Protein AF-A0A9D6MR77-F1 (afdb_monomer)

pLDDT: mean 96.47, std 5.73, range [58.03, 98.94]

Radius of gyration: 13.24 Å; Cα contacts (8 Å, |Δi|>4): 162; chains: 1; bounding box: 38×26×34 Å

Structure (mmCIF, N/CA/C/O backbone):
data_AF-A0A9D6MR77-F1
#
_entry.id   AF-A0A9D6MR77-F1
#
loop_
_atom_site.group_PDB
_atom_site.id
_atom_site.type_symbol
_atom_site.label_atom_id
_atom_site.label_alt_id
_atom_site.label_comp_id
_atom_site.label_asym_id
_atom_site.label_entity_id
_atom_site.label_seq_id
_atom_site.pdbx_PDB_ins_code
_atom_site.Cartn_x
_atom_site.Cartn_y
_atom_site.Cartn_z
_atom_site.occupancy
_atom_site.B_iso_or_equiv
_atom_site.auth_seq_id
_atom_site.auth_comp_id
_atom_site.auth_asym_id
_atom_site.auth_atom_id
_atom_site.pdbx_PDB_model_num
ATOM 1 N N . MET A 1 1 ? 19.271 -0.121 -2.994 1.00 58.03 1 MET A N 1
ATOM 2 C CA . MET A 1 1 ? 18.475 -1.363 -2.841 1.00 58.03 1 MET A CA 1
ATOM 3 C C . MET A 1 1 ? 18.831 -2.122 -1.562 1.00 58.03 1 MET A C 1
ATOM 5 O O . MET A 1 1 ? 17.921 -2.610 -0.910 1.00 58.03 1 MET A O 1
ATOM 9 N N . THR A 1 2 ? 20.113 -2.194 -1.180 1.00 64.56 2 THR A N 1
ATOM 10 C CA . THR A 1 2 ? 20.602 -2.859 0.046 1.00 64.56 2 THR A CA 1
ATOM 11 C C . THR A 1 2 ? 20.020 -2.309 1.356 1.00 64.56 2 THR A C 1
ATOM 13 O O . THR A 1 2 ? 19.791 -3.110 2.252 1.00 64.56 2 THR A O 1
ATOM 16 N N . ASP A 1 3 ? 19.670 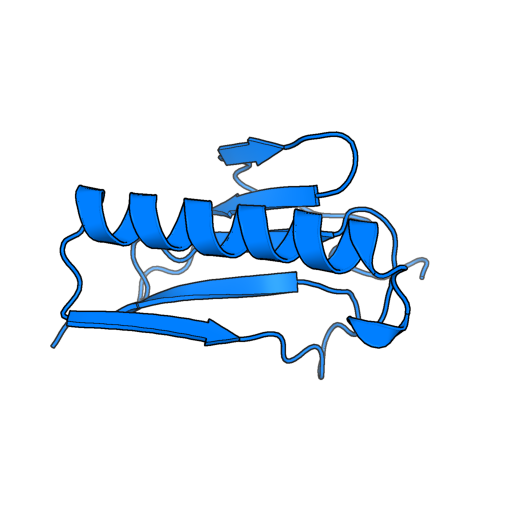-1.019 1.426 1.00 88.31 3 ASP A N 1
ATOM 17 C CA . ASP A 1 3 ? 19.090 -0.389 2.634 1.00 88.31 3 ASP A CA 1
ATOM 18 C C . ASP A 1 3 ? 17.605 -0.016 2.492 1.00 88.31 3 ASP A C 1
ATOM 20 O O . ASP A 1 3 ? 17.106 0.877 3.171 1.00 88.31 3 ASP A O 1
ATOM 24 N N . CYS A 1 4 ? 16.864 -0.649 1.576 1.00 95.50 4 CYS A N 1
ATOM 25 C CA . CYS A 1 4 ? 15.431 -0.377 1.485 1.00 95.50 4 CYS A CA 1
ATOM 26 C C . CYS A 1 4 ? 14.679 -1.082 2.633 1.00 95.50 4 CYS A C 1
ATOM 28 O O . CYS A 1 4 ? 14.670 -2.318 2.656 1.00 95.50 4 CYS A O 1
ATOM 30 N N . PRO A 1 5 ? 13.978 -0.346 3.519 1.00 95.25 5 PRO A N 1
ATOM 31 C CA . PRO A 1 5 ? 13.270 -0.950 4.650 1.00 95.25 5 PRO A CA 1
ATOM 32 C C . PRO A 1 5 ? 12.104 -1.844 4.209 1.00 95.25 5 PRO A C 1
ATOM 34 O O . PRO A 1 5 ? 11.714 -2.748 4.931 1.00 95.25 5 PRO A O 1
ATOM 37 N N . LEU A 1 6 ? 11.562 -1.651 3.000 1.00 96.31 6 LEU A N 1
ATOM 38 C CA . LEU A 1 6 ? 10.488 -2.497 2.468 1.00 96.31 6 LEU A CA 1
ATOM 39 C C . LEU A 1 6 ? 11.000 -3.778 1.790 1.00 96.31 6 LEU A C 1
ATOM 41 O O . LEU A 1 6 ? 10.244 -4.750 1.702 1.00 96.31 6 LEU A O 1
ATOM 45 N N . CYS A 1 7 ? 12.273 -3.802 1.371 1.00 96.44 7 CYS A N 1
ATOM 46 C CA . CYS A 1 7 ? 12.973 -5.015 0.932 1.00 96.44 7 CYS A CA 1
ATOM 47 C C . CYS A 1 7 ? 13.475 -5.858 2.111 1.00 96.44 7 CYS A C 1
ATOM 49 O O . CYS A 1 7 ? 13.607 -7.072 1.982 1.00 96.44 7 CYS A O 1
ATOM 51 N N . ARG A 1 8 ? 13.802 -5.212 3.236 1.00 94.06 8 ARG A N 1
ATOM 52 C CA . ARG A 1 8 ? 14.302 -5.840 4.466 1.00 94.06 8 ARG A CA 1
ATOM 53 C C . ARG A 1 8 ? 13.462 -5.363 5.654 1.00 94.06 8 ARG A C 1
ATOM 55 O O . ARG A 1 8 ? 13.944 -4.553 6.441 1.00 94.06 8 ARG A O 1
ATOM 62 N N . PRO A 1 9 ? 12.195 -5.797 5.743 1.00 91.62 9 PRO A N 1
ATOM 63 C CA . PRO A 1 9 ? 11.312 -5.337 6.799 1.00 91.62 9 PRO A CA 1
ATOM 64 C C . PRO A 1 9 ? 11.786 -5.826 8.164 1.00 91.62 9 PRO A C 1
ATOM 66 O O . PRO A 1 9 ? 12.111 -7.001 8.342 1.00 91.62 9 PRO A O 1
ATOM 69 N N . GLU A 1 10 ? 11.768 -4.929 9.141 1.00 86.00 10 GLU A N 1
ATOM 70 C CA . GLU A 1 10 ? 12.018 -5.254 10.539 1.00 86.00 10 GLU A CA 1
ATOM 71 C C . GLU A 1 10 ? 10.695 -5.161 11.301 1.00 86.00 10 GLU A C 1
ATOM 73 O O . GLU A 1 10 ? 10.150 -4.075 11.466 1.00 86.00 10 GLU A O 1
ATOM 78 N N . LYS A 1 11 ? 10.181 -6.313 11.759 1.00 87.31 11 LYS A N 1
ATOM 79 C CA . LYS A 1 11 ? 8.955 -6.437 12.573 1.00 87.31 11 LYS A CA 1
ATOM 80 C C . LYS A 1 11 ? 7.704 -5.820 11.923 1.00 87.31 11 LYS A C 1
ATOM 82 O O . LYS A 1 11 ? 7.188 -4.802 12.366 1.00 87.31 11 LYS A O 1
ATOM 87 N N . GLU A 1 12 ? 7.169 -6.496 10.911 1.00 95.12 12 GLU A N 1
ATOM 88 C CA . GLU A 1 12 ? 5.853 -6.177 10.343 1.00 95.12 12 GLU A CA 1
ATOM 89 C C . GLU A 1 12 ? 4.786 -7.172 10.822 1.00 95.12 12 GLU A C 1
ATOM 91 O O . GLU A 1 12 ? 5.031 -8.378 10.889 1.00 95.12 12 GLU A O 1
ATOM 96 N N . THR A 1 13 ? 3.572 -6.681 11.069 1.00 97.50 13 THR A N 1
ATOM 97 C CA . THR A 1 13 ? 2.394 -7.530 11.289 1.00 97.50 13 THR A CA 1
ATOM 98 C C . THR A 1 13 ? 1.750 -7.846 9.942 1.00 97.50 13 THR A C 1
ATOM 100 O O . THR A 1 13 ? 0.956 -7.061 9.421 1.00 97.50 13 THR A O 1
ATOM 103 N N . VAL A 1 14 ? 2.113 -8.984 9.345 1.00 98.00 14 VAL A N 1
ATOM 104 C CA . VAL A 1 14 ? 1.580 -9.420 8.044 1.00 98.00 14 VAL A CA 1
ATOM 105 C C . VAL A 1 14 ? 0.179 -10.007 8.216 1.00 98.00 14 VAL A C 1
ATOM 107 O O . VAL A 1 14 ? -0.002 -10.991 8.927 1.00 98.00 14 VAL A O 1
ATOM 110 N N . LEU A 1 15 ? -0.805 -9.422 7.531 1.00 98.38 15 LEU A N 1
ATOM 111 C CA . LEU A 1 15 ? -2.194 -9.895 7.522 1.00 98.38 15 LEU A CA 1
ATOM 112 C C . LEU A 1 15 ? -2.457 -10.883 6.380 1.00 98.38 15 LEU A C 1
ATOM 114 O O . LEU A 1 15 ? -3.261 -11.801 6.516 1.00 98.38 15 LEU A O 1
ATOM 118 N N . TRP A 1 16 ? -1.798 -10.676 5.239 1.00 98.62 16 TRP A N 1
ATOM 119 C CA . TRP A 1 16 ? -1.933 -11.511 4.047 1.00 98.62 16 TRP A CA 1
ATOM 120 C C . TRP A 1 16 ? -0.737 -11.306 3.109 1.00 98.62 16 TRP A C 1
ATOM 122 O O . TRP A 1 16 ? -0.161 -10.218 3.060 1.00 98.62 16 TRP A O 1
ATOM 132 N N . SER A 1 17 ? -0.380 -12.317 2.321 1.00 98.31 17 SER A N 1
ATOM 133 C CA . SER A 1 17 ? 0.609 -12.192 1.247 1.00 98.31 17 SER A CA 1
ATOM 134 C C . SER A 1 17 ? 0.376 -13.209 0.131 1.00 98.31 17 SER A C 1
ATOM 136 O O . SER A 1 17 ? -0.247 -14.252 0.332 1.00 98.31 17 SER A O 1
ATOM 138 N N . ASP A 1 18 ? 0.903 -12.902 -1.053 1.00 97.12 18 ASP A N 1
ATOM 139 C CA . ASP A 1 18 ? 1.101 -13.863 -2.139 1.00 97.12 18 ASP A CA 1
ATOM 140 C C . ASP A 1 18 ? 2.549 -13.801 -2.657 1.00 97.12 18 ASP A C 1
ATOM 142 O O . ASP A 1 18 ? 3.449 -13.441 -1.908 1.00 97.12 18 ASP A O 1
ATOM 146 N N . ALA A 1 19 ? 2.813 -14.179 -3.912 1.00 96.62 19 ALA A N 1
ATOM 147 C CA . ALA A 1 19 ? 4.150 -14.106 -4.511 1.00 96.62 19 ALA A CA 1
ATOM 148 C C . ALA A 1 19 ? 4.570 -12.689 -4.963 1.00 96.62 19 ALA A C 1
ATOM 150 O O . ALA A 1 19 ? 5.726 -12.474 -5.322 1.00 96.62 19 ALA A O 1
ATOM 151 N N . ARG A 1 20 ? 3.639 -11.732 -5.024 1.00 97.00 20 ARG A N 1
ATOM 152 C CA . ARG A 1 20 ? 3.819 -10.417 -5.653 1.00 97.00 20 ARG A CA 1
ATOM 153 C C . ARG A 1 20 ? 3.745 -9.271 -4.658 1.00 97.00 20 ARG A C 1
ATOM 155 O O . ARG A 1 20 ? 4.531 -8.332 -4.762 1.00 97.00 20 ARG A O 1
ATOM 162 N N . CYS A 1 21 ? 2.845 -9.336 -3.685 1.00 98.25 21 CYS A N 1
ATOM 163 C CA . CYS A 1 21 ? 2.700 -8.303 -2.666 1.00 98.25 21 CYS A CA 1
ATOM 164 C C . CYS A 1 21 ? 2.343 -8.890 -1.295 1.00 98.25 21 CYS A C 1
ATOM 166 O O . CYS A 1 21 ? 2.079 -10.084 -1.142 1.00 98.25 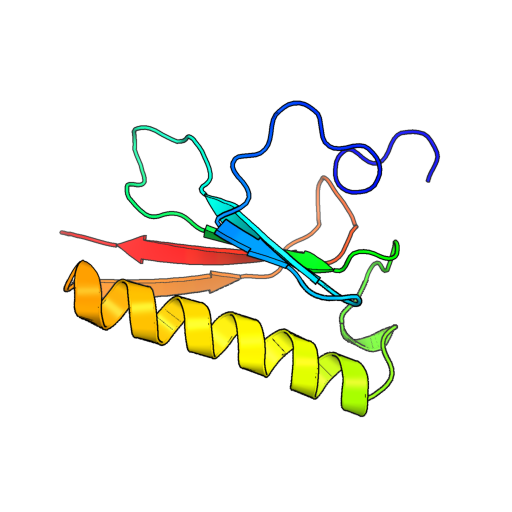21 CYS A O 1
ATOM 168 N N . ARG A 1 22 ? 2.382 -8.034 -0.276 1.00 98.56 22 ARG A N 1
ATOM 169 C CA . ARG A 1 22 ? 1.919 -8.338 1.081 1.00 98.56 22 ARG A CA 1
ATOM 170 C C . ARG A 1 22 ? 1.085 -7.189 1.629 1.00 98.56 22 ARG A C 1
ATOM 172 O O . ARG A 1 22 ? 1.300 -6.038 1.251 1.00 98.56 22 ARG A O 1
ATOM 179 N N . VAL A 1 23 ? 0.154 -7.509 2.516 1.00 98.81 23 VAL A N 1
ATOM 180 C CA . VAL A 1 23 ? 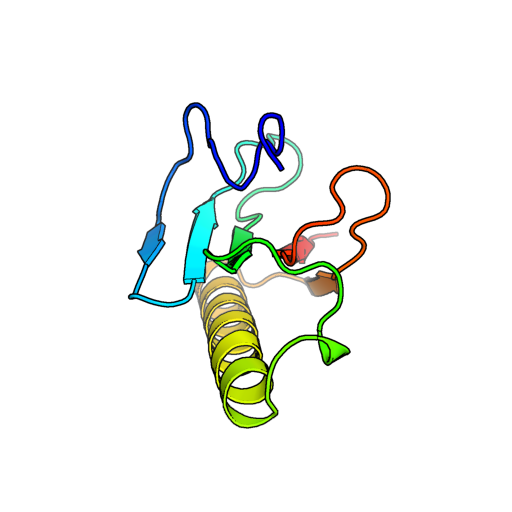-0.650 -6.560 3.286 1.00 98.81 23 VAL A CA 1
ATOM 181 C C . VAL A 1 23 ? -0.191 -6.628 4.732 1.00 98.81 23 VAL A C 1
ATOM 183 O O . VAL A 1 23 ? -0.169 -7.709 5.325 1.00 98.81 23 VAL A O 1
ATOM 186 N N . ILE A 1 24 ? 0.158 -5.479 5.296 1.00 98.69 24 ILE A N 1
ATOM 187 C CA . ILE A 1 24 ? 0.553 -5.359 6.698 1.00 98.69 24 ILE A CA 1
ATOM 188 C C . ILE A 1 24 ? -0.394 -4.424 7.439 1.00 98.69 24 ILE A C 1
ATOM 190 O O . ILE A 1 24 ? -0.913 -3.477 6.842 1.00 98.69 24 ILE A O 1
ATOM 194 N N . LEU A 1 25 ? -0.561 -4.670 8.735 1.00 98.31 25 LEU A N 1
ATOM 195 C CA . LEU A 1 25 ? -1.101 -3.691 9.670 1.00 98.31 25 LEU A CA 1
ATOM 196 C C . LEU A 1 25 ? 0.038 -2.776 10.128 1.00 98.31 25 LEU A C 1
ATOM 198 O O . LEU A 1 25 ? 1.089 -3.258 10.554 1.00 98.31 25 LEU A O 1
ATOM 202 N N . VAL A 1 26 ? -0.164 -1.468 10.018 1.00 97.31 26 VAL A N 1
ATOM 203 C CA . VAL A 1 26 ? 0.757 -0.459 10.541 1.00 97.31 26 VAL A CA 1
ATOM 204 C C . VAL A 1 26 ? 0.434 -0.238 12.015 1.00 97.31 26 VAL A C 1
ATOM 206 O O . VAL A 1 26 ? -0.714 0.022 12.365 1.00 97.31 26 VAL A O 1
ATOM 209 N N . ASP A 1 27 ? 1.452 -0.354 12.864 1.00 94.06 27 ASP A N 1
ATOM 210 C CA . ASP A 1 27 ? 1.350 -0.063 14.295 1.00 94.06 27 ASP A CA 1
ATOM 211 C C . ASP A 1 27 ? 1.467 1.450 14.520 1.00 94.06 27 ASP A C 1
ATOM 213 O O . ASP A 1 27 ? 2.549 1.982 14.771 1.00 94.06 27 ASP A O 1
ATOM 217 N N . ASP A 1 28 ? 0.356 2.152 14.306 1.00 93.94 28 ASP A N 1
ATOM 218 C CA . ASP A 1 28 ? 0.225 3.587 14.540 1.00 93.94 28 ASP A CA 1
ATOM 219 C C . ASP A 1 28 ? -0.996 3.835 15.447 1.00 93.94 28 ASP A C 1
ATOM 221 O O . ASP A 1 28 ? -2.128 3.558 15.029 1.00 93.94 28 ASP A O 1
ATOM 225 N N . PRO A 1 29 ? -0.798 4.319 16.690 1.00 91.62 29 PRO A N 1
ATOM 226 C CA . PRO A 1 29 ? -1.879 4.472 17.661 1.00 91.62 29 PRO A CA 1
ATOM 227 C C . PRO A 1 29 ? -2.929 5.507 17.239 1.00 91.62 29 PRO A C 1
ATOM 229 O O . PRO A 1 29 ? -4.071 5.413 17.688 1.00 91.62 29 PRO A O 1
ATOM 232 N N . ASP A 1 30 ? -2.575 6.453 16.364 1.00 93.81 30 ASP A N 1
ATOM 233 C CA . ASP A 1 30 ? -3.492 7.491 15.886 1.00 93.81 30 ASP A CA 1
ATOM 234 C C . ASP A 1 30 ? -4.357 7.008 14.706 1.00 93.81 30 ASP A C 1
ATOM 236 O O . ASP A 1 30 ? -5.359 7.638 14.360 1.00 93.81 30 ASP A O 1
ATOM 240 N N . TYR A 1 31 ? -4.002 5.874 14.088 1.00 93.75 31 TYR A N 1
ATOM 241 C CA . TYR A 1 31 ? -4.664 5.354 12.891 1.00 93.75 31 TYR A CA 1
ATOM 242 C C . TYR A 1 31 ? -5.010 3.867 13.012 1.00 93.75 31 TYR A C 1
ATOM 244 O O . TYR A 1 31 ? -4.425 3.000 12.355 1.00 93.75 31 TYR A O 1
ATOM 252 N N . ALA A 1 32 ? -6.044 3.570 13.803 1.00 94.06 32 ALA A N 1
ATOM 253 C CA . ALA A 1 32 ? -6.596 2.223 13.910 1.00 94.06 32 ALA A CA 1
ATOM 254 C C . ALA A 1 32 ? -6.960 1.652 12.526 1.00 94.06 32 ALA A C 1
ATOM 256 O O . ALA A 1 32 ? -7.684 2.277 11.753 1.00 94.06 32 ALA A O 1
ATOM 257 N N . GLY A 1 33 ? -6.484 0.442 12.219 1.00 96.81 33 GLY A N 1
ATOM 258 C CA . GLY A 1 33 ? -6.771 -0.237 10.949 1.00 96.81 33 GLY A CA 1
ATOM 259 C C . GLY A 1 33 ? -5.989 0.286 9.742 1.00 96.81 33 GLY A C 1
ATOM 260 O O . GLY A 1 33 ? -6.311 -0.078 8.612 1.00 96.81 33 GLY A O 1
ATOM 261 N N . PHE A 1 34 ? -4.967 1.123 9.947 1.00 98.38 34 PHE A N 1
ATOM 262 C CA . PHE A 1 34 ? -4.073 1.538 8.873 1.00 98.38 34 PHE A CA 1
ATOM 263 C C . PHE A 1 34 ? -3.334 0.328 8.294 1.00 98.38 34 PHE A C 1
ATOM 265 O O . PHE A 1 34 ? -2.465 -0.267 8.928 1.00 98.38 34 PHE A O 1
ATOM 272 N N . CYS A 1 35 ? -3.645 -0.003 7.043 1.00 98.75 35 CYS A N 1
ATOM 273 C CA . CYS A 1 35 ? -2.943 -1.027 6.288 1.00 98.75 35 CYS A CA 1
ATOM 274 C C . CYS A 1 35 ? -1.973 -0.430 5.262 1.00 98.75 35 CYS A C 1
ATOM 276 O O . CYS A 1 35 ? -2.217 0.626 4.666 1.00 98.75 35 CYS A O 1
ATOM 278 N N . ARG A 1 36 ? -0.901 -1.172 4.971 1.00 98.69 36 ARG A N 1
ATOM 279 C CA . ARG A 1 36 ? -0.087 -0.962 3.766 1.00 98.69 36 ARG A CA 1
ATOM 280 C C . ARG A 1 36 ? -0.132 -2.185 2.870 1.00 98.69 36 ARG A C 1
ATOM 282 O O . ARG A 1 36 ? 0.026 -3.303 3.351 1.00 98.69 36 ARG A O 1
ATOM 289 N N . VAL A 1 37 ? -0.284 -1.965 1.566 1.00 98.81 37 VAL A N 1
ATOM 290 C CA . VAL A 1 37 ? -0.092 -3.000 0.542 1.00 98.81 37 VAL A CA 1
ATOM 291 C C . VAL A 1 37 ? 1.244 -2.745 -0.138 1.00 98.81 37 VAL A C 1
ATOM 293 O O . VAL A 1 37 ? 1.426 -1.704 -0.759 1.00 98.81 37 VAL A O 1
ATOM 296 N N . ILE A 1 38 ? 2.190 -3.667 0.001 1.00 98.81 38 ILE A N 1
ATOM 297 C CA . ILE A 1 38 ? 3.595 -3.474 -0.376 1.00 98.81 38 ILE A CA 1
ATOM 298 C C . ILE A 1 38 ? 3.948 -4.455 -1.490 1.00 98.81 38 ILE A C 1
ATOM 300 O O . ILE A 1 38 ? 3.774 -5.665 -1.324 1.00 98.81 38 ILE A O 1
ATOM 304 N N . TRP A 1 39 ? 4.451 -3.949 -2.618 1.00 98.62 39 TRP A N 1
ATOM 305 C CA . TRP A 1 39 ? 4.989 -4.796 -3.685 1.00 98.62 39 TRP A CA 1
ATOM 306 C C . TRP A 1 39 ? 6.265 -5.486 -3.188 1.00 98.62 39 TRP A C 1
ATOM 308 O O . TRP A 1 39 ? 7.055 -4.868 -2.485 1.00 98.62 39 TRP A O 1
ATOM 318 N N . GLN A 1 40 ? 6.489 -6.765 -3.482 1.00 97.56 40 GLN A N 1
ATOM 319 C CA . GLN A 1 40 ? 7.640 -7.477 -2.908 1.00 97.56 40 GLN A CA 1
ATOM 320 C C . GLN A 1 40 ? 8.959 -7.116 -3.583 1.00 97.56 40 GLN A C 1
ATOM 322 O O . GLN A 1 40 ? 9.959 -6.887 -2.903 1.00 97.56 40 GLN A O 1
ATOM 327 N N . GLN A 1 41 ? 8.970 -7.047 -4.915 1.00 96.94 41 GLN A N 1
ATOM 328 C CA . GLN A 1 41 ? 10.161 -6.634 -5.647 1.00 96.94 41 GLN A CA 1
ATOM 329 C C . GLN A 1 41 ? 10.360 -5.123 -5.505 1.00 96.94 41 GLN A C 1
ATOM 331 O O . GLN A 1 41 ? 9.402 -4.358 -5.4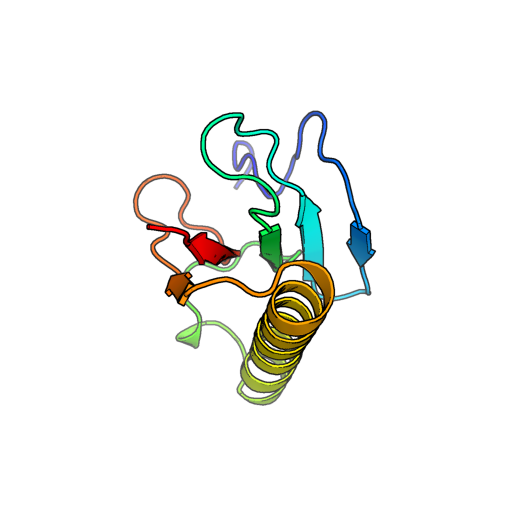72 1.00 96.94 41 GLN A O 1
ATOM 336 N N . HIS A 1 42 ? 11.609 -4.672 -5.450 1.00 97.62 42 HIS A N 1
ATOM 337 C CA . HIS A 1 42 ? 11.883 -3.243 -5.452 1.00 97.62 42 HIS A CA 1
ATOM 338 C C . HIS A 1 42 ? 11.523 -2.639 -6.816 1.00 97.62 42 HIS A C 1
ATOM 340 O O . HIS A 1 42 ? 12.188 -2.910 -7.815 1.00 97.62 42 HIS A O 1
ATOM 346 N N . ALA A 1 43 ? 10.472 -1.828 -6.841 1.00 97.75 43 ALA A N 1
ATOM 347 C CA . ALA A 1 43 ? 10.047 -1.021 -7.978 1.00 97.75 43 ALA A CA 1
ATOM 348 C C . ALA A 1 43 ? 9.674 0.362 -7.449 1.00 97.75 43 ALA A C 1
ATOM 350 O O . ALA A 1 43 ? 9.134 0.458 -6.343 1.00 97.75 43 ALA A O 1
ATOM 351 N N . LYS A 1 44 ? 9.989 1.417 -8.201 1.00 97.62 44 LYS A N 1
ATOM 352 C CA . LYS A 1 44 ? 9.807 2.786 -7.724 1.00 97.62 44 LYS A CA 1
ATOM 353 C C . LYS A 1 44 ? 8.409 3.289 -8.048 1.00 97.62 44 LYS A C 1
ATOM 355 O O . LYS A 1 44 ? 7.694 3.711 -7.144 1.00 97.62 44 LYS A O 1
ATOM 360 N N . GLU A 1 45 ? 8.023 3.196 -9.314 1.00 98.50 45 GLU A N 1
ATOM 361 C CA . GLU A 1 45 ? 6.777 3.755 -9.823 1.00 98.50 45 GLU A CA 1
ATOM 362 C C . GLU A 1 45 ? 5.797 2.661 -10.240 1.00 98.50 45 GLU A C 1
ATOM 364 O O . GLU A 1 45 ? 6.187 1.597 -10.719 1.00 98.50 45 GLU A O 1
ATOM 369 N N . MET A 1 46 ? 4.492 2.942 -10.154 1.00 98.62 46 MET A N 1
ATOM 370 C CA . MET A 1 46 ? 3.466 2.007 -10.642 1.00 98.62 46 MET A CA 1
ATOM 371 C C . MET A 1 46 ? 3.662 1.735 -12.136 1.00 98.62 46 MET A C 1
ATOM 373 O O . MET A 1 46 ? 3.398 0.634 -12.615 1.00 98.62 46 MET A O 1
ATOM 377 N N . THR A 1 47 ? 4.170 2.730 -12.867 1.00 98.56 47 THR A N 1
ATOM 378 C CA . THR A 1 47 ? 4.480 2.638 -14.292 1.00 98.56 47 THR A CA 1
ATOM 379 C C . THR A 1 47 ? 5.709 1.789 -14.618 1.00 98.56 47 THR A C 1
ATOM 381 O O . THR A 1 47 ? 5.883 1.440 -15.783 1.00 98.56 47 THR A O 1
ATOM 384 N N . ASP A 1 48 ? 6.502 1.388 -13.623 1.00 98.44 48 ASP A N 1
ATOM 385 C CA . ASP A 1 48 ? 7.609 0.440 -13.808 1.00 98.44 48 ASP A CA 1
ATOM 386 C C . ASP A 1 48 ? 7.111 -1.014 -13.862 1.00 98.44 48 ASP A C 1
ATOM 388 O O . ASP A 1 48 ? 7.803 -1.900 -14.360 1.00 98.44 48 ASP A O 1
ATOM 392 N N . LEU A 1 49 ? 5.896 -1.278 -13.366 1.00 98.44 49 LEU A N 1
ATOM 393 C CA . LEU A 1 49 ? 5.258 -2.589 -13.460 1.00 98.44 49 LEU A CA 1
ATOM 394 C C . LEU A 1 49 ? 4.600 -2.777 -14.829 1.00 98.44 49 LEU A C 1
ATOM 396 O O . LEU A 1 49 ? 4.120 -1.815 -15.436 1.00 98.44 49 LEU A O 1
ATOM 400 N N . VAL A 1 50 ? 4.491 -4.025 -15.287 1.00 98.38 50 VAL A N 1
ATOM 401 C CA . VAL A 1 50 ? 3.631 -4.365 -16.431 1.00 98.38 50 VAL A CA 1
ATOM 402 C C . VAL A 1 50 ? 2.158 -4.187 -16.059 1.00 98.38 50 VAL A C 1
ATOM 404 O O . VAL A 1 50 ? 1.783 -4.289 -14.892 1.00 98.38 50 VAL A O 1
ATOM 407 N N . GLU A 1 51 ? 1.300 -3.939 -17.047 1.00 98.31 51 GLU A N 1
ATOM 408 C CA . GLU A 1 51 ? -0.119 -3.624 -16.823 1.00 98.31 51 GLU A CA 1
ATOM 409 C C . GLU A 1 51 ? -0.852 -4.678 -15.978 1.00 98.31 51 GLU A C 1
ATOM 411 O O . GLU A 1 51 ? -1.579 -4.328 -15.048 1.00 98.31 51 GLU A O 1
ATOM 416 N N . ALA A 1 52 ? -0.587 -5.963 -16.231 1.00 98.19 52 ALA A N 1
ATOM 417 C CA . ALA A 1 52 ? -1.165 -7.062 -15.460 1.00 98.19 52 ALA A CA 1
ATOM 418 C C . ALA A 1 52 ? -0.793 -6.999 -13.966 1.00 98.19 52 ALA A C 1
ATOM 420 O O . ALA A 1 52 ? -1.647 -7.212 -13.104 1.00 98.19 52 ALA A O 1
ATOM 421 N N . ASP A 1 53 ? 0.457 -6.647 -13.650 1.00 98.38 53 ASP A N 1
ATOM 422 C CA . ASP A 1 53 ? 0.927 -6.508 -12.270 1.00 98.38 53 ASP A CA 1
ATOM 423 C C . ASP A 1 53 ? 0.331 -5.256 -11.607 1.00 98.38 53 ASP A C 1
ATOM 425 O O . ASP A 1 53 ? -0.068 -5.317 -10.443 1.00 98.38 53 ASP A O 1
ATOM 429 N N . ARG A 1 54 ? 0.160 -4.147 -1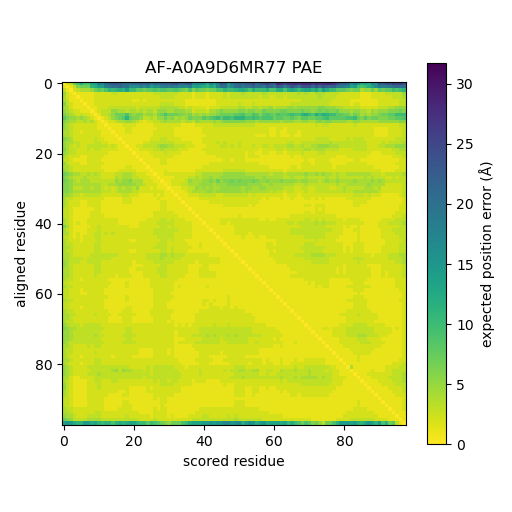2.347 1.00 98.56 54 ARG A N 1
ATOM 430 C CA . ARG A 1 54 ? -0.551 -2.952 -11.846 1.00 98.56 54 ARG A CA 1
ATOM 431 C C . ARG A 1 54 ? -1.993 -3.282 -11.474 1.00 98.56 54 ARG A C 1
ATOM 433 O O . ARG A 1 54 ? -2.438 -2.938 -10.380 1.00 98.56 54 ARG A O 1
ATOM 440 N N . ALA A 1 55 ? -2.709 -3.966 -12.367 1.00 98.38 55 ALA A N 1
ATOM 441 C CA . ALA A 1 55 ? -4.096 -4.361 -12.154 1.00 98.38 55 ALA A CA 1
ATOM 442 C C . ALA A 1 55 ? -4.225 -5.303 -10.950 1.00 98.38 55 ALA A C 1
ATOM 444 O O . ALA A 1 55 ? -5.070 -5.088 -10.079 1.00 98.38 55 ALA A O 1
ATOM 445 N N . ARG A 1 56 ? -3.336 -6.301 -10.846 1.00 97.75 56 ARG A N 1
ATOM 446 C CA . ARG A 1 56 ? -3.277 -7.215 -9.699 1.00 97.75 56 ARG A CA 1
ATOM 447 C C . ARG A 1 56 ? -3.018 -6.470 -8.392 1.00 97.75 56 ARG A C 1
ATOM 449 O O . ARG A 1 56 ? -3.701 -6.739 -7.405 1.00 97.75 56 ARG A O 1
ATOM 456 N N . PHE A 1 57 ? -2.054 -5.553 -8.378 1.00 98.69 57 PHE A N 1
ATOM 457 C CA . PHE A 1 57 ? -1.682 -4.809 -7.179 1.00 98.69 57 PHE A CA 1
ATOM 458 C C . PHE A 1 57 ? -2.830 -3.912 -6.702 1.00 98.69 57 PHE A C 1
ATOM 460 O O . PHE A 1 57 ? -3.198 -3.967 -5.529 1.00 98.69 57 PHE A O 1
ATOM 467 N N . MET A 1 58 ? -3.480 -3.188 -7.619 1.00 98.81 58 MET A N 1
ATOM 468 C CA . MET A 1 58 ? -4.658 -2.374 -7.298 1.00 98.81 58 MET A CA 1
ATOM 469 C C . MET A 1 58 ? -5.857 -3.213 -6.850 1.00 98.81 58 MET A C 1
ATOM 471 O O . MET A 1 58 ? -6.573 -2.802 -5.941 1.00 98.81 58 MET A O 1
ATOM 475 N N . ALA A 1 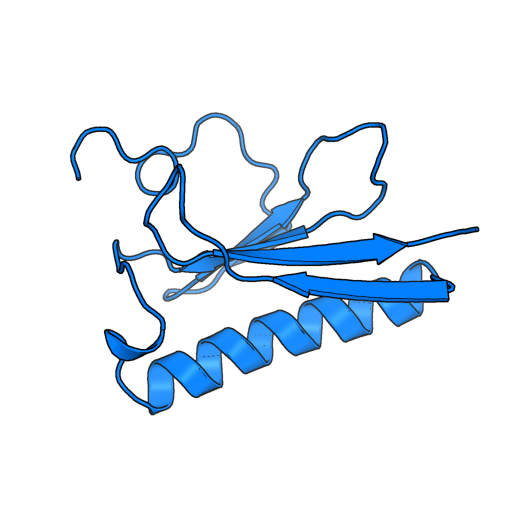59 ? -6.056 -4.412 -7.406 1.00 98.75 59 ALA A N 1
ATOM 476 C CA . ALA A 1 59 ? -7.105 -5.314 -6.934 1.00 98.75 59 ALA A CA 1
ATOM 477 C C . ALA A 1 59 ? -6.918 -5.693 -5.453 1.00 98.75 59 ALA A C 1
ATOM 479 O O . ALA A 1 59 ? -7.900 -5.777 -4.718 1.00 98.75 59 ALA A O 1
ATOM 480 N N . VAL A 1 60 ? -5.673 -5.867 -4.988 1.00 98.88 60 VAL A N 1
ATOM 481 C CA . VAL A 1 60 ? -5.390 -6.091 -3.558 1.00 98.88 60 VAL A CA 1
ATOM 482 C C . VAL A 1 60 ? -5.676 -4.833 -2.738 1.00 98.88 60 VAL A C 1
ATOM 484 O O . VAL A 1 60 ? -6.321 -4.933 -1.699 1.00 98.88 60 VAL A O 1
ATOM 487 N N . VAL A 1 61 ? -5.272 -3.649 -3.211 1.00 98.94 61 VAL A N 1
ATOM 488 C CA . VAL A 1 61 ? -5.574 -2.366 -2.543 1.00 98.94 61 VAL A CA 1
ATOM 489 C C . VAL A 1 61 ? -7.081 -2.190 -2.332 1.00 98.94 61 VAL A C 1
ATOM 491 O O . VAL A 1 61 ? -7.516 -1.923 -1.213 1.00 98.94 61 VAL A O 1
ATOM 494 N N . PHE A 1 62 ? -7.889 -2.419 -3.369 1.00 98.94 62 PHE A N 1
ATOM 495 C CA . PHE A 1 62 ? -9.345 -2.290 -3.282 1.00 98.94 62 PHE A CA 1
ATOM 496 C C . PHE A 1 62 ? -10.006 -3.393 -2.450 1.00 98.94 62 PHE A C 1
ATOM 498 O O . PHE A 1 62 ? -11.058 -3.161 -1.852 1.00 98.94 62 PHE A O 1
ATOM 505 N N . ALA A 1 63 ? -9.417 -4.589 -2.381 1.00 98.88 63 ALA A N 1
ATOM 506 C CA . ALA A 1 63 ? -9.890 -5.631 -1.475 1.00 98.88 63 ALA A CA 1
ATOM 507 C C . ALA A 1 63 ? -9.674 -5.223 -0.008 1.00 98.88 63 ALA A C 1
ATOM 509 O O . ALA A 1 63 ? -10.593 -5.338 0.801 1.00 98.88 63 ALA A O 1
ATOM 510 N N . VAL A 1 64 ? -8.497 -4.679 0.322 1.00 98.88 64 VAL A N 1
ATOM 511 C CA . VAL A 1 64 ? -8.197 -4.160 1.667 1.00 98.88 64 VAL A CA 1
ATOM 512 C C . VAL A 1 64 ? -9.125 -2.997 2.022 1.00 98.88 64 VAL A C 1
ATOM 514 O O . VAL A 1 64 ? -9.684 -2.986 3.115 1.00 98.88 64 VAL A O 1
ATOM 517 N N . GLU A 1 65 ? -9.358 -2.063 1.095 1.00 98.94 65 GLU A N 1
ATOM 518 C CA . GLU A 1 65 ? -10.336 -0.984 1.279 1.00 98.94 65 GLU A CA 1
ATOM 519 C C . GLU A 1 65 ? -11.725 -1.528 1.648 1.00 98.94 65 GLU A C 1
ATOM 521 O O . GLU A 1 65 ? -12.318 -1.083 2.630 1.00 98.94 65 GLU A O 1
ATOM 526 N N . GLN A 1 66 ? -12.250 -2.488 0.882 1.00 98.88 66 GLN A N 1
ATOM 527 C CA . GLN A 1 66 ? -13.578 -3.059 1.126 1.00 98.88 66 GLN A CA 1
ATOM 528 C C . GLN A 1 66 ? -13.674 -3.742 2.492 1.00 98.88 66 GLN A C 1
ATOM 530 O O . GLN A 1 66 ? -14.658 -3.543 3.205 1.00 98.88 66 GLN A O 1
ATOM 535 N N . VAL A 1 67 ? -12.644 -4.500 2.878 1.00 98.62 67 VAL A N 1
ATOM 536 C CA . VAL A 1 67 ? -12.579 -5.156 4.191 1.00 98.62 67 VAL A CA 1
ATOM 537 C C . VAL A 1 67 ? -12.577 -4.121 5.315 1.00 98.62 67 VAL A C 1
ATOM 539 O O . VAL A 1 67 ? -13.369 -4.239 6.246 1.00 98.62 67 VAL A O 1
ATOM 542 N N . LEU A 1 68 ? -11.753 -3.075 5.218 1.00 98.62 68 LEU A N 1
ATOM 543 C CA . LEU A 1 68 ? -11.704 -2.017 6.232 1.00 98.62 68 LEU A CA 1
ATOM 544 C C . LEU A 1 68 ? -13.032 -1.263 6.335 1.00 98.62 68 LEU A C 1
ATOM 546 O O . LEU A 1 68 ? -13.497 -0.986 7.438 1.00 98.62 68 LEU A O 1
ATOM 550 N N . ARG A 1 69 ? -13.691 -0.990 5.202 1.00 98.69 69 ARG A N 1
ATOM 551 C CA . ARG A 1 69 ? -15.027 -0.380 5.196 1.00 98.69 69 ARG A CA 1
ATOM 552 C C . ARG A 1 69 ? -16.055 -1.250 5.913 1.00 98.69 69 ARG A C 1
ATOM 554 O O . ARG A 1 69 ? -16.822 -0.727 6.714 1.00 98.69 69 ARG A O 1
ATOM 561 N N . ALA A 1 70 ? -16.055 -2.553 5.643 1.00 98.62 70 ALA A N 1
ATOM 562 C CA . ALA A 1 70 ? -17.003 -3.490 6.238 1.00 98.62 70 ALA A CA 1
ATOM 563 C C . ALA A 1 70 ? -16.768 -3.706 7.741 1.00 98.62 70 ALA A C 1
ATOM 565 O O . ALA A 1 70 ? -17.728 -3.785 8.501 1.00 98.62 70 ALA A O 1
ATOM 566 N N . LEU A 1 71 ? -15.507 -3.801 8.172 1.00 98.00 71 LEU A N 1
ATOM 567 C CA . LEU A 1 71 ? -15.165 -4.094 9.566 1.00 98.00 71 LEU A CA 1
ATOM 568 C C . LEU A 1 71 ? -15.236 -2.867 10.475 1.00 98.00 71 LEU A C 1
ATOM 570 O O . LEU A 1 71 ? -15.527 -3.011 11.659 1.00 98.00 71 LEU A O 1
ATOM 574 N N . MET A 1 72 ? -14.929 -1.683 9.943 1.00 97.62 72 MET A N 1
ATOM 575 C CA . MET A 1 72 ? -14.678 -0.504 10.773 1.00 97.62 72 MET A CA 1
ATOM 576 C C . MET A 1 72 ? -15.669 0.636 10.553 1.00 97.62 72 MET A C 1
ATOM 578 O O . MET A 1 72 ? -15.677 1.564 11.350 1.00 97.62 72 MET A O 1
ATOM 582 N N . ASN A 1 73 ? -16.489 0.587 9.496 1.00 97.94 73 ASN A N 1
ATOM 583 C CA . ASN A 1 73 ? -17.442 1.642 9.134 1.00 97.94 73 ASN A CA 1
ATOM 584 C C . ASN A 1 73 ? -16.860 3.080 9.220 1.00 97.94 73 ASN A C 1
ATOM 586 O O . ASN A 1 73 ? -17.420 3.923 9.921 1.00 97.94 73 ASN A O 1
ATOM 590 N N . PRO A 1 74 ? -15.724 3.369 8.554 1.00 98.31 74 PRO A N 1
ATOM 591 C CA . PRO A 1 74 ? -15.114 4.693 8.583 1.00 98.31 74 PRO A CA 1
ATOM 592 C C . PRO A 1 74 ? -15.903 5.699 7.744 1.00 98.31 74 PRO A C 1
ATOM 594 O O . PRO A 1 74 ? -16.510 5.336 6.732 1.00 98.31 74 PRO A O 1
ATOM 597 N N . ASP A 1 75 ? -15.780 6.981 8.081 1.00 98.31 75 ASP A N 1
ATOM 598 C CA . ASP A 1 75 ? -16.363 8.078 7.302 1.00 98.31 75 ASP A CA 1
ATOM 599 C C . ASP A 1 75 ? -15.712 8.192 5.915 1.00 98.31 75 ASP A C 1
ATOM 601 O O . ASP A 1 75 ? -16.359 8.527 4.918 1.00 98.31 75 ASP A O 1
ATOM 605 N N . LYS A 1 76 ? -14.406 7.893 5.822 1.00 98.25 76 LYS A N 1
ATOM 606 C CA . LYS A 1 76 ? -13.661 7.919 4.557 1.00 98.25 76 LYS A CA 1
ATOM 607 C C . LYS A 1 76 ? -12.476 6.957 4.558 1.00 98.25 76 LYS A C 1
ATOM 609 O O . LYS A 1 76 ? -11.794 6.797 5.560 1.00 98.25 76 LYS A O 1
ATOM 614 N N . ILE A 1 77 ? -12.161 6.397 3.388 1.00 98.75 77 ILE A N 1
ATOM 615 C CA . ILE A 1 77 ? -10.868 5.746 3.126 1.00 98.75 77 ILE A CA 1
ATOM 616 C C . ILE A 1 77 ? -9.941 6.699 2.365 1.00 98.75 77 ILE A C 1
ATOM 618 O O . ILE A 1 77 ? -10.357 7.344 1.392 1.00 98.75 77 ILE A O 1
ATOM 622 N N . ASN A 1 78 ? -8.682 6.800 2.789 1.00 98.75 78 ASN A N 1
ATOM 623 C CA . ASN A 1 78 ? -7.610 7.423 2.015 1.00 98.75 78 ASN A CA 1
ATOM 624 C C . ASN A 1 78 ? -6.747 6.339 1.360 1.00 98.75 78 ASN A C 1
ATOM 626 O O . ASN A 1 78 ? -6.320 5.403 2.035 1.00 98.75 78 ASN A O 1
ATOM 630 N N . LEU A 1 79 ? -6.495 6.495 0.057 1.00 98.88 79 LEU A N 1
ATOM 631 C CA . LEU A 1 79 ? -5.579 5.669 -0.725 1.00 98.88 79 LEU A CA 1
ATOM 632 C C . LEU A 1 79 ? -4.446 6.547 -1.244 1.00 98.88 79 LEU A C 1
ATOM 634 O O . LEU A 1 79 ? -4.715 7.547 -1.910 1.00 98.88 79 LEU A O 1
ATOM 638 N N . ALA A 1 80 ? -3.196 6.184 -0.964 1.00 98.62 80 ALA A N 1
ATOM 639 C CA . ALA A 1 80 ? -2.048 6.941 -1.454 1.00 98.62 80 ALA A CA 1
ATOM 640 C C . ALA A 1 80 ? -0.823 6.057 -1.704 1.00 98.62 80 ALA A C 1
ATOM 642 O O . ALA A 1 80 ? -0.458 5.242 -0.860 1.00 98.62 80 ALA A O 1
ATOM 643 N N . SER A 1 81 ? -0.150 6.282 -2.830 1.00 98.62 81 SER A N 1
ATOM 644 C CA . SER A 1 81 ? 1.223 5.838 -3.083 1.00 98.62 81 SER A CA 1
ATOM 645 C C . SER A 1 81 ? 2.074 7.091 -3.258 1.00 98.62 81 SER A C 1
ATOM 647 O O . SER A 1 81 ? 1.935 7.788 -4.259 1.00 98.62 81 SER A O 1
ATOM 649 N N . LEU A 1 82 ? 2.896 7.412 -2.254 1.00 97.88 82 LEU A N 1
ATOM 650 C CA . LEU A 1 82 ? 3.728 8.623 -2.242 1.00 97.88 82 LEU A CA 1
ATOM 651 C C . LEU A 1 82 ? 5.179 8.305 -2.613 1.00 97.88 82 LEU A C 1
ATOM 653 O O . LEU A 1 82 ? 5.685 8.790 -3.612 1.00 97.88 82 LEU A O 1
ATOM 657 N N . GLY A 1 83 ? 5.860 7.492 -1.798 1.00 96.06 83 GLY A N 1
ATOM 658 C CA . GLY A 1 83 ? 7.210 7.004 -2.104 1.00 96.06 83 GLY A CA 1
ATOM 659 C C . GLY A 1 83 ? 8.359 8.020 -1.980 1.00 96.06 83 GLY A C 1
ATOM 660 O O . GLY A 1 83 ? 9.493 7.669 -2.280 1.00 96.06 83 GLY A O 1
ATOM 661 N N . ASN A 1 84 ? 8.117 9.249 -1.504 1.00 96.38 84 ASN A N 1
ATOM 662 C CA . ASN A 1 84 ? 9.149 10.303 -1.457 1.00 96.38 84 ASN A CA 1
ATOM 663 C C . ASN A 1 84 ? 10.367 9.957 -0.576 1.00 96.38 84 ASN A C 1
ATOM 665 O O . ASN A 1 84 ? 11.494 10.258 -0.949 1.00 96.38 84 ASN A O 1
ATOM 669 N N . GLN A 1 85 ? 10.142 9.344 0.594 1.00 95.81 85 GLN A N 1
ATOM 670 C CA . GLN A 1 85 ? 11.215 8.950 1.527 1.00 95.81 85 GLN A CA 1
ATOM 671 C C . GLN A 1 85 ? 11.711 7.523 1.271 1.00 95.81 85 GLN A C 1
ATOM 673 O O . GLN A 1 85 ? 12.899 7.235 1.375 1.00 95.81 85 GLN A O 1
ATOM 678 N N . VAL A 1 86 ? 10.792 6.624 0.914 1.00 96.44 86 VAL A N 1
ATOM 679 C CA . VAL A 1 86 ? 11.092 5.233 0.568 1.00 96.44 86 VAL A CA 1
ATOM 680 C C . VAL A 1 86 ? 10.530 4.973 -0.831 1.00 96.44 86 VAL A C 1
ATOM 682 O O . VAL A 1 86 ? 9.339 4.668 -0.943 1.00 96.44 86 VAL A O 1
ATOM 685 N N . PRO A 1 87 ? 11.352 5.105 -1.892 1.00 97.44 87 PRO A N 1
ATOM 686 C CA . PRO A 1 87 ? 10.933 4.968 -3.289 1.00 97.44 87 PRO A CA 1
ATOM 687 C C . PRO A 1 87 ? 10.785 3.492 -3.682 1.00 97.44 87 PRO A C 1
ATOM 689 O O . PRO A 1 87 ? 11.457 2.986 -4.576 1.00 97.44 87 PRO A O 1
ATOM 692 N N . HIS A 1 88 ? 9.927 2.788 -2.951 1.00 98.38 88 HIS A N 1
ATOM 693 C CA . HIS A 1 88 ? 9.541 1.401 -3.167 1.00 98.38 88 HIS A CA 1
ATOM 694 C C . HIS A 1 88 ? 8.021 1.353 -3.128 1.00 98.38 88 HIS A C 1
ATOM 696 O O . HIS A 1 88 ? 7.421 1.827 -2.166 1.00 98.38 88 HIS A O 1
ATOM 702 N N . LEU A 1 89 ? 7.398 0.766 -4.143 1.00 98.62 89 LEU A N 1
ATOM 703 C CA . LEU A 1 89 ? 5.950 0.696 -4.285 1.00 98.62 89 LEU A CA 1
ATOM 704 C C . LEU A 1 89 ? 5.222 0.138 -3.058 1.00 98.62 89 LEU A C 1
ATOM 706 O O . LEU A 1 89 ? 5.303 -1.047 -2.724 1.00 98.62 89 LEU A O 1
ATOM 710 N N . HIS A 1 90 ? 4.437 1.010 -2.436 1.00 98.75 90 HIS A N 1
ATOM 711 C CA . HIS A 1 90 ? 3.501 0.661 -1.385 1.00 98.75 90 HIS A CA 1
ATOM 712 C C . HIS A 1 90 ? 2.310 1.620 -1.400 1.00 98.75 90 HIS A C 1
ATOM 714 O O . HIS A 1 90 ? 2.465 2.823 -1.603 1.00 98.75 90 HIS A O 1
ATOM 720 N N . TRP A 1 91 ? 1.125 1.079 -1.146 1.00 98.88 91 TRP A N 1
ATOM 721 C CA . TRP A 1 91 ? 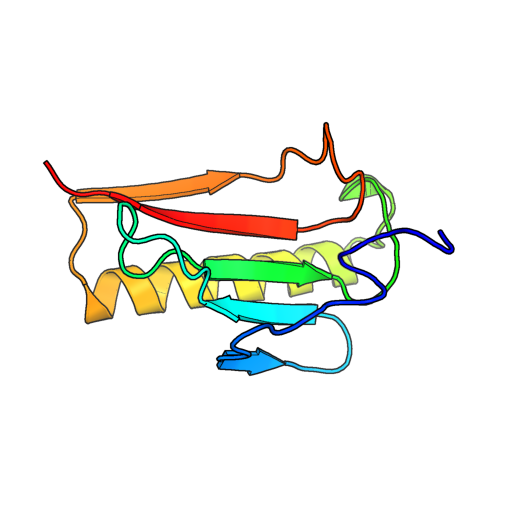-0.108 1.838 -0.994 1.00 98.88 91 TRP A CA 1
ATOM 722 C C . TRP A 1 91 ? -0.497 1.918 0.470 1.00 98.88 91 TRP A C 1
ATOM 724 O O . TRP A 1 91 ? -0.486 0.912 1.175 1.00 98.88 91 TRP A O 1
ATOM 734 N N . HIS A 1 92 ? -0.857 3.112 0.917 1.00 98.81 92 HIS A N 1
ATOM 735 C CA . HIS A 1 92 ? -1.467 3.360 2.215 1.00 98.81 92 HIS A CA 1
ATOM 736 C C . HIS A 1 92 ? -2.977 3.216 2.051 1.00 98.81 92 HIS A C 1
ATOM 738 O O . HIS A 1 92 ? -3.538 3.825 1.141 1.00 98.81 92 HIS A O 1
ATOM 744 N N . VAL A 1 93 ? -3.617 2.426 2.912 1.00 98.88 93 VAL A N 1
ATOM 745 C CA . VAL A 1 93 ? -5.074 2.261 2.965 1.00 98.88 93 VAL A CA 1
ATOM 746 C C . VAL A 1 93 ? -5.522 2.613 4.376 1.00 98.88 93 VAL A C 1
ATOM 748 O O . VAL A 1 93 ? -5.308 1.841 5.310 1.00 98.88 93 VAL A O 1
ATOM 751 N N . ILE A 1 94 ? -6.075 3.816 4.535 1.00 98.69 94 ILE A N 1
ATOM 752 C CA . ILE A 1 94 ? -6.281 4.429 5.852 1.00 98.69 94 ILE A CA 1
ATOM 753 C C . ILE A 1 94 ? -7.773 4.700 6.072 1.00 98.69 94 ILE A C 1
ATOM 755 O O . ILE A 1 94 ? -8.331 5.544 5.359 1.00 98.69 94 ILE A O 1
ATOM 759 N N . PRO A 1 95 ? -8.426 4.037 7.041 1.00 98.56 95 PRO A N 1
ATOM 760 C CA . PRO A 1 95 ? -9.759 4.413 7.493 1.00 98.56 95 PRO A CA 1
ATOM 761 C C . PRO A 1 95 ? -9.707 5.683 8.351 1.00 98.56 95 PRO A C 1
ATOM 763 O O . PRO A 1 95 ? -8.832 5.842 9.198 1.00 98.56 95 PRO A O 1
ATOM 766 N N . ARG A 1 96 ? -10.620 6.622 8.095 1.00 98.12 96 ARG A N 1
ATOM 767 C CA . ARG A 1 96 ? -10.702 7.932 8.755 1.00 98.12 96 ARG A CA 1
ATOM 768 C C . ARG A 1 96 ? -12.048 8.090 9.456 1.00 98.12 96 ARG A C 1
ATOM 770 O O . ARG A 1 96 ? -13.068 7.691 8.895 1.00 98.12 96 ARG A O 1
ATOM 777 N N . PHE A 1 97 ? -12.012 8.714 10.628 1.00 95.75 97 PHE A N 1
ATOM 778 C CA . PHE A 1 97 ? -13.150 8.966 11.512 1.00 95.75 97 PHE A CA 1
ATOM 779 C C . PHE A 1 97 ? -13.174 10.452 11.902 1.00 95.75 97 PHE A C 1
ATOM 781 O O . PHE A 1 97 ? -12.107 11.078 11.926 1.00 95.75 97 PHE A O 1
ATOM 788 N N . ALA A 1 98 ? -14.367 11.001 12.139 1.00 86.94 98 ALA A N 1
ATOM 789 C CA . ALA A 1 98 ? -14.596 12.373 12.605 1.00 86.94 98 ALA A CA 1
ATOM 790 C C . ALA A 1 98 ? -14.349 12.567 14.110 1.00 86.94 98 ALA A C 1
ATOM 792 O O . ALA A 1 98 ? -14.580 11.613 14.888 1.00 86.94 98 ALA A O 1
#

Nearest PDB structures (foldseek):
  2oik-assembly2_D  TM=9.830E-01  e=1.581E-12  Methylobacillus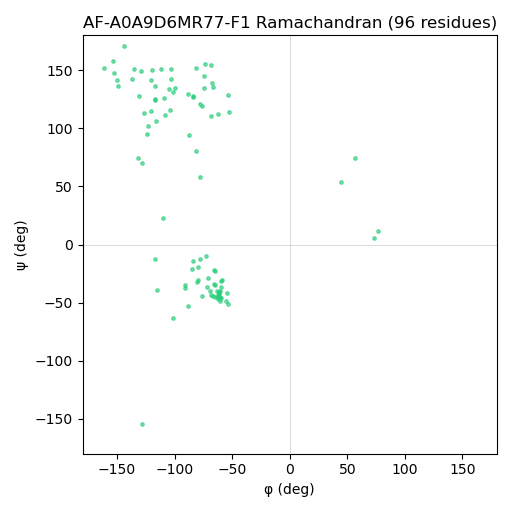 flagellatus KT
  3imi-assembly2_C  TM=8.431E-01  e=1.932E-06  Bacillus anthracis str. 'Ames Ancestor'
  3p0t-assembly1_B  TM=8.521E-01  e=4.079E-06  Mycobacterium avium subsp. paratuberculosis K-10
  7mqw-assembly1_B  TM=8.677E-01  e=8.093E-06  Mycolicibacterium smegmatis
  3ksv-assembly1_A-2  TM=8.349E-01  e=1.418E-05  Leishmania major

Secondary structure (DSSP, 8-state):
-TT-TTTS-SS-EEEEE-SSEEEEE---TTSTT-EEEEESS--SSGGGS-HHHHHHHHHHHHHHHHHHHHHH--SEEEEE---SSS-S-EEEEEEE--

Sequence (98 aa):
MTDCPLCRPEKETVLWSDARCRVILVDDPDYAGFCRVIWQQHAKEMTDLVEADRARFMAVVFAVEQVLRALMNPDKINLASLGNQVPHLHWHVIPRFA

Foldseek 3Di:
DVPQCLQVPDDWAWPDDDPFWTKTDDPDPVFPLKIKIFTNDFDQDLVVDDPVSSVVSVVVLVVSLVVCCVPPVAPDWDWDFDCPVRRGDMIITTGHHD

Solvent-accessible surface area (backbone atoms only — not comparable to full-atom values): 5862 Å² total; per-residue (Å²): 117,95,83,38,57,79,74,58,66,76,88,7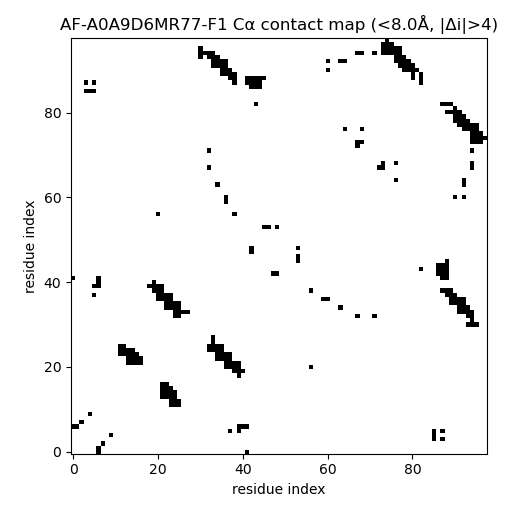6,51,72,78,48,71,68,98,56,38,36,33,30,52,51,95,43,94,91,36,70,78,23,32,37,42,33,45,55,66,92,39,58,49,74,84,75,45,56,70,70,55,42,53,53,52,49,54,50,51,54,50,52,49,52,51,50,44,72,77,63,68,46,82,40,77,49,78,47,70,78,39,86,91,56,61,43,43,41,34,40,40,34,56,36,76,134

Mean predicted aligned error: 2.56 Å